Protein AF-G7GXL4-F1 (afdb_monomer)

Solvent-accessible surface area (backbone atoms only — not comparable to full-atom values): 4056 Å² total; per-residue (Å²): 123,63,74,56,50,50,51,50,52,49,52,49,50,54,42,49,53,50,34,63,66,28,51,85,41,93,57,33,62,60,51,52,50,56,50,49,50,57,37,52,66,49,36,76,37,81,92,34,30,73,52,34,50,58,44,51,50,53,47,48,51,49,45,38,69,61,74,46,81,79,80,132

pLDDT: mean 71.45, std 8.3, range [38.88, 81.19]

Sequence (72 aa):
MADASDKVNEAVNAAKDKVSELANNEKVNEVVDSAKEKLGDLANNEKVNEVVEGAKEKFGELKDKFLGGDNK

Secondary structure (DSSP, 8-state):
-HHHHHHHHHHHHHHHHHHHHHTTSTTHHHHHHHHHHHHHHHHTSTTTHHHHHHHHHHHHHHHHHHH-----

Structure (mmCIF, N/CA/C/O backbone):
data_AF-G7GXL4-F1
#
_entry.id   AF-G7GXL4-F1
#
loop_
_atom_site.group_PDB
_atom_site.id
_atom_site.type_symbol
_atom_site.label_atom_id
_atom_site.label_alt_id
_atom_site.label_comp_id
_atom_site.label_asym_id
_atom_site.label_entity_id
_atom_site.label_seq_id
_atom_site.pdbx_PDB_ins_code
_atom_site.Cartn_x
_atom_site.Cartn_y
_atom_site.Cartn_z
_atom_site.occupancy
_atom_site.B_iso_or_equiv
_atom_site.auth_seq_id
_atom_site.auth_comp_id
_atom_site.auth_asym_id
_atom_site.auth_atom_id
_atom_site.pdbx_PDB_model_num
ATOM 1 N N . MET A 1 1 ? 7.287 -5.233 -18.737 1.00 51.41 1 MET A N 1
ATOM 2 C CA . MET A 1 1 ? 6.584 -4.151 -18.009 1.00 51.41 1 MET A CA 1
ATOM 3 C C . MET A 1 1 ? 5.588 -4.688 -16.976 1.00 51.41 1 MET A C 1
ATOM 5 O O . MET A 1 1 ? 5.162 -3.904 -16.145 1.00 51.41 1 MET A O 1
ATOM 9 N N . ALA A 1 2 ? 5.263 -5.990 -16.957 1.00 57.38 2 ALA A N 1
ATOM 10 C CA . ALA A 1 2 ? 4.328 -6.566 -15.983 1.00 57.38 2 ALA A CA 1
ATOM 11 C C . ALA A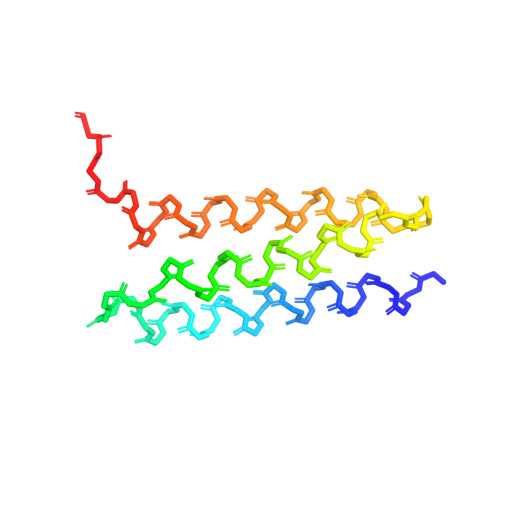 1 2 ? 4.844 -6.539 -14.528 1.00 57.38 2 ALA A C 1
ATOM 13 O O . ALA A 1 2 ? 4.068 -6.314 -13.611 1.00 57.38 2 ALA A O 1
ATOM 14 N N . ASP A 1 3 ? 6.156 -6.663 -14.312 1.00 66.56 3 ASP A N 1
ATOM 15 C CA . ASP A 1 3 ? 6.737 -6.921 -12.985 1.00 66.56 3 ASP A CA 1
ATOM 16 C C . ASP A 1 3 ? 6.552 -5.796 -11.960 1.00 66.56 3 ASP A C 1
ATOM 18 O O . ASP A 1 3 ? 6.521 -6.045 -10.757 1.00 66.56 3 ASP A O 1
ATOM 22 N N . ALA A 1 4 ? 6.469 -4.547 -12.415 1.00 64.50 4 ALA A N 1
ATOM 23 C CA . ALA A 1 4 ? 6.270 -3.414 -11.521 1.00 64.50 4 ALA A CA 1
ATOM 24 C C . ALA A 1 4 ? 4.791 -3.169 -11.221 1.00 64.50 4 ALA A C 1
ATOM 26 O O . ALA A 1 4 ? 4.446 -2.900 -10.072 1.00 64.50 4 ALA A O 1
ATOM 27 N N . SER A 1 5 ? 3.928 -3.315 -12.231 1.00 69.44 5 SER A N 1
ATOM 28 C CA . SER A 1 5 ? 2.480 -3.249 -12.040 1.00 69.44 5 SER A CA 1
ATOM 29 C C . SER A 1 5 ? 1.978 -4.328 -11.103 1.00 69.44 5 SER A C 1
ATOM 31 O O . SER A 1 5 ? 1.180 -4.029 -10.219 1.00 69.44 5 SER A O 1
ATOM 33 N N . ASP A 1 6 ? 2.479 -5.554 -11.252 1.00 76.38 6 ASP A N 1
ATOM 34 C CA . ASP A 1 6 ? 2.123 -6.663 -10.371 1.00 76.38 6 ASP A CA 1
ATOM 35 C C . ASP A 1 6 ? 2.511 -6.361 -8.924 1.00 76.38 6 ASP A C 1
ATOM 37 O O . ASP A 1 6 ? 1.663 -6.409 -8.041 1.00 76.38 6 ASP A O 1
ATOM 41 N N . LYS A 1 7 ? 3.750 -5.911 -8.684 1.00 71.56 7 LYS A N 1
ATOM 42 C CA . LYS A 1 7 ? 4.229 -5.581 -7.330 1.00 71.56 7 LYS A CA 1
ATOM 43 C C . LYS A 1 7 ? 3.464 -4.436 -6.675 1.00 71.56 7 LYS A C 1
ATOM 45 O O . LYS A 1 7 ? 3.175 -4.493 -5.482 1.00 71.56 7 LYS A O 1
ATOM 50 N N . VAL A 1 8 ? 3.142 -3.391 -7.437 1.00 72.75 8 VAL A N 1
ATOM 51 C CA . VAL A 1 8 ? 2.316 -2.274 -6.963 1.00 72.75 8 VAL A CA 1
ATOM 52 C C . VAL A 1 8 ? 0.916 -2.764 -6.606 1.00 72.75 8 VAL A C 1
ATOM 54 O O . VAL A 1 8 ? 0.408 -2.462 -5.528 1.00 72.75 8 VAL A O 1
ATOM 57 N N . ASN A 1 9 ? 0.294 -3.535 -7.493 1.00 74.75 9 ASN A N 1
ATOM 58 C CA . ASN A 1 9 ? -1.069 -4.006 -7.309 1.00 74.75 9 ASN A CA 1
ATOM 59 C C . ASN A 1 9 ? -1.167 -5.040 -6.175 1.00 74.75 9 ASN A C 1
ATOM 61 O O . ASN A 1 9 ? -2.137 -5.022 -5.419 1.00 74.75 9 ASN A O 1
ATOM 65 N N . GLU A 1 10 ? -0.148 -5.881 -5.997 1.00 77.38 10 GLU A N 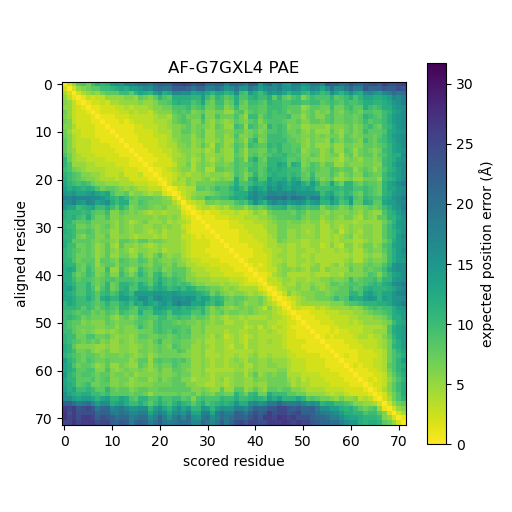1
ATOM 66 C CA . GLU A 1 10 ? 0.008 -6.745 -4.826 1.00 77.38 10 GLU A CA 1
ATOM 67 C C . GLU A 1 10 ? 0.161 -5.927 -3.544 1.00 77.38 10 GLU A C 1
ATOM 69 O O . GLU A 1 10 ? -0.521 -6.217 -2.567 1.00 77.38 10 GLU A O 1
ATOM 74 N N . ALA A 1 11 ? 0.988 -4.876 -3.531 1.00 72.50 11 ALA A N 1
ATOM 75 C CA . ALA A 1 11 ? 1.147 -4.021 -2.355 1.00 72.50 11 ALA A CA 1
ATOM 76 C C . ALA A 1 11 ? -0.165 -3.311 -1.975 1.00 72.50 11 ALA A C 1
ATOM 78 O O . ALA A 1 11 ? -0.511 -3.251 -0.794 1.00 72.50 11 ALA A O 1
ATOM 79 N N . VAL A 1 12 ? -0.920 -2.825 -2.967 1.00 75.06 12 VAL A N 1
ATOM 80 C CA . VAL A 1 12 ? -2.248 -2.223 -2.767 1.00 75.06 12 VAL A CA 1
ATOM 81 C C . VAL A 1 12 ? -3.244 -3.251 -2.248 1.00 75.06 12 VAL A C 1
ATOM 83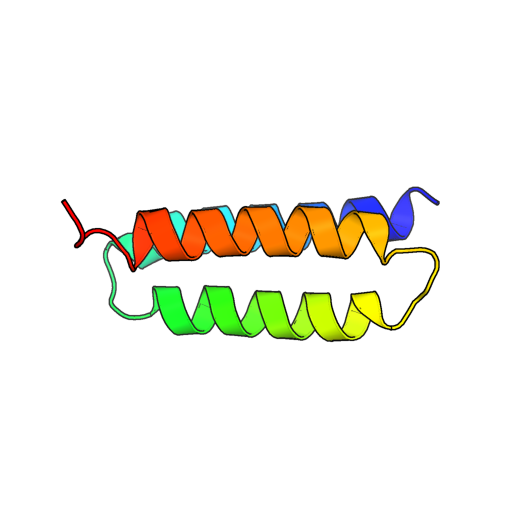 O O . VAL A 1 12 ? -3.937 -2.970 -1.275 1.00 75.06 12 VAL A O 1
ATOM 86 N N . ASN A 1 13 ? -3.324 -4.439 -2.853 1.00 78.25 13 ASN A N 1
ATOM 87 C CA . ASN A 1 13 ? -4.242 -5.484 -2.396 1.00 78.25 13 ASN A CA 1
ATOM 88 C C . ASN A 1 13 ? -3.886 -5.981 -0.996 1.00 78.25 13 ASN A C 1
ATOM 90 O O . ASN A 1 13 ? -4.767 -6.066 -0.149 1.00 78.25 13 ASN A O 1
ATOM 94 N N . ALA A 1 14 ? -2.609 -6.236 -0.718 1.00 77.25 14 ALA A N 1
ATOM 95 C CA . ALA A 1 14 ? -2.151 -6.678 0.593 1.00 77.25 14 ALA A CA 1
ATOM 96 C C . ALA A 1 14 ? -2.437 -5.632 1.673 1.00 77.25 14 ALA A C 1
ATOM 98 O O . ALA A 1 14 ? -2.839 -5.977 2.783 1.00 77.25 14 ALA A O 1
ATOM 99 N N . ALA A 1 15 ? -2.252 -4.348 1.366 1.00 72.69 15 ALA A N 1
ATOM 100 C CA . ALA A 1 15 ? -2.618 -3.305 2.303 1.00 72.69 15 ALA A CA 1
ATOM 101 C C . ALA A 1 15 ? -4.128 -3.139 2.416 1.00 72.69 15 ALA A C 1
ATOM 103 O O . ALA A 1 15 ? -4.587 -2.886 3.511 1.00 72.69 15 ALA A O 1
ATOM 104 N N . LYS A 1 16 ? -4.906 -3.309 1.345 1.00 75.25 16 LYS A N 1
ATOM 105 C CA . LYS A 1 16 ? -6.372 -3.289 1.402 1.00 75.25 16 LYS A CA 1
ATOM 106 C C . LYS A 1 16 ? -6.916 -4.393 2.304 1.00 75.25 16 LYS A C 1
ATOM 108 O O . LYS A 1 16 ? -7.789 -4.114 3.116 1.00 75.25 16 LYS A O 1
ATOM 113 N N . ASP A 1 17 ? -6.381 -5.604 2.186 1.00 78.38 17 ASP A N 1
ATOM 114 C CA . ASP A 1 17 ? -6.750 -6.748 3.022 1.00 78.38 17 ASP A CA 1
ATOM 115 C C . ASP A 1 17 ? -6.398 -6.468 4.490 1.00 78.38 17 ASP A C 1
ATOM 117 O O . ASP A 1 17 ? -7.274 -6.451 5.354 1.00 78.38 17 ASP A O 1
ATOM 121 N N . LYS A 1 18 ? -5.145 -6.062 4.748 1.00 72.94 18 LYS A N 1
ATOM 122 C CA . LYS A 1 18 ? -4.682 -5.686 6.092 1.00 72.94 18 LYS A CA 1
ATOM 123 C C . LYS A 1 18 ? -5.423 -4.493 6.674 1.00 72.94 18 LYS A C 1
ATOM 125 O O . LYS A 1 18 ? -5.680 -4.476 7.868 1.00 72.94 18 LYS A O 1
ATOM 130 N N . VAL A 1 19 ? -5.743 -3.488 5.864 1.00 70.88 19 VAL A N 1
ATOM 131 C CA . VAL A 1 19 ? -6.537 -2.324 6.264 1.00 70.88 19 VAL A CA 1
ATOM 132 C C . VAL A 1 19 ? -7.955 -2.757 6.571 1.00 70.88 19 VAL A C 1
ATOM 134 O O . VAL A 1 19 ? -8.503 -2.250 7.528 1.00 70.88 19 VAL A O 1
ATOM 137 N N . SER A 1 20 ? -8.545 -3.698 5.838 1.00 71.56 20 SER A N 1
ATOM 138 C CA . SER A 1 20 ? -9.886 -4.195 6.142 1.00 71.56 20 SER A CA 1
ATOM 139 C C . SER A 1 20 ? -9.923 -4.999 7.447 1.00 71.56 20 SER A C 1
ATOM 141 O O . SER A 1 20 ? -10.899 -4.904 8.189 1.00 71.56 20 SER A O 1
ATOM 143 N N . GLU A 1 21 ? -8.864 -5.749 7.764 1.00 71.31 21 GLU A N 1
ATOM 144 C CA . GLU A 1 21 ? -8.711 -6.419 9.063 1.00 71.31 21 GLU A CA 1
ATOM 145 C C . GLU A 1 21 ? -8.445 -5.415 10.194 1.00 71.31 21 GLU A C 1
ATOM 147 O O . GLU A 1 21 ? -9.061 -5.474 11.260 1.00 71.31 21 GLU A O 1
ATOM 152 N N . LEU A 1 22 ? -7.550 -4.455 9.947 1.00 69.12 22 LEU A N 1
ATOM 153 C CA . LEU A 1 22 ? -7.160 -3.425 10.902 1.00 69.12 22 LEU A CA 1
ATOM 154 C C . LEU A 1 22 ? -8.140 -2.265 10.970 1.00 69.12 22 LEU A C 1
ATOM 156 O O . LEU A 1 22 ? -7.991 -1.478 11.877 1.00 69.12 22 LEU A O 1
ATOM 160 N N . ALA A 1 23 ? -9.138 -2.153 10.098 1.00 64.31 23 ALA A N 1
ATOM 161 C CA . ALA A 1 23 ? -10.198 -1.140 10.134 1.00 64.31 23 ALA A CA 1
ATOM 162 C C . ALA A 1 23 ? -10.941 -1.119 11.459 1.00 64.31 23 ALA A C 1
ATOM 164 O O . ALA A 1 23 ? -11.406 -0.081 11.912 1.00 64.31 23 ALA A O 1
ATOM 165 N N . ASN A 1 24 ? -11.009 -2.282 12.098 1.00 63.72 24 ASN A N 1
ATOM 166 C CA . ASN A 1 24 ? -11.545 -2.443 13.439 1.00 63.72 24 ASN A CA 1
ATOM 167 C C . ASN A 1 24 ? -10.532 -2.046 14.536 1.00 63.72 24 ASN A C 1
ATOM 169 O O . ASN A 1 24 ? -10.737 -2.356 15.705 1.00 63.72 24 ASN A O 1
ATOM 173 N N . ASN A 1 25 ? -9.412 -1.421 14.169 1.00 61.28 25 ASN A N 1
ATOM 174 C CA . ASN A 1 25 ? -8.239 -1.141 14.988 1.00 61.28 25 ASN A CA 1
ATOM 175 C C . ASN A 1 25 ? -7.649 0.236 14.599 1.00 61.28 25 ASN A C 1
ATOM 177 O O . ASN A 1 25 ? -7.645 0.644 13.442 1.00 61.28 25 ASN A O 1
ATOM 181 N N . GLU A 1 26 ? -7.070 0.977 15.538 1.00 65.62 26 GLU A N 1
ATOM 182 C CA . GLU A 1 26 ? -6.586 2.352 15.273 1.00 65.62 26 GLU A CA 1
ATOM 183 C C . GLU A 1 26 ? -5.335 2.423 14.363 1.00 65.62 26 GLU A C 1
ATOM 185 O O . GLU A 1 26 ? -4.842 3.500 14.031 1.00 65.62 26 GLU A O 1
ATOM 190 N N . LYS A 1 27 ? -4.815 1.273 13.912 1.00 71.31 27 LYS A N 1
ATOM 191 C CA . LYS A 1 27 ? -3.546 1.154 13.172 1.00 71.31 27 LYS A CA 1
ATOM 192 C C . LYS A 1 27 ? -3.673 1.210 11.649 1.00 71.31 27 LYS A C 1
ATOM 194 O O . LYS A 1 27 ? -2.669 1.048 10.954 1.00 71.31 27 LYS A O 1
ATOM 199 N N . VAL A 1 28 ? -4.866 1.452 11.098 1.00 73.69 28 VAL A N 1
ATOM 200 C CA . VAL A 1 28 ? -5.042 1.602 9.637 1.00 73.69 28 VAL A CA 1
ATOM 201 C C . VAL A 1 28 ? -4.135 2.692 9.068 1.00 73.69 28 VAL A C 1
ATOM 203 O O . VAL A 1 28 ? -3.562 2.504 7.996 1.00 73.69 28 VAL A O 1
ATOM 206 N N . ASN A 1 29 ? -3.955 3.799 9.793 1.00 73.31 29 ASN A N 1
ATOM 207 C CA . ASN A 1 29 ? -3.125 4.919 9.344 1.00 73.31 29 ASN A CA 1
ATOM 208 C C . ASN A 1 29 ? -1.677 4.486 9.107 1.00 73.31 29 ASN A C 1
ATOM 210 O O . ASN A 1 29 ? -1.128 4.801 8.059 1.00 73.31 29 ASN A O 1
ATOM 214 N N . GLU A 1 30 ? -1.098 3.686 10.007 1.00 78.50 30 GLU A N 1
ATOM 215 C CA . GLU A 1 30 ? 0.269 3.176 9.849 1.00 78.50 30 GLU A CA 1
ATOM 216 C C . GLU A 1 30 ? 0.420 2.268 8.623 1.00 78.50 30 GLU A C 1
ATOM 218 O O . GLU A 1 30 ? 1.420 2.355 7.912 1.00 78.50 30 GLU A O 1
ATOM 223 N N . VAL A 1 31 ? -0.566 1.408 8.341 1.00 76.00 31 VAL A N 1
ATOM 224 C CA . VAL A 1 31 ? -0.501 0.488 7.191 1.00 76.00 31 VAL A CA 1
ATOM 225 C C . VAL A 1 31 ? -0.637 1.231 5.869 1.00 76.00 31 VAL A C 1
ATOM 227 O O . VAL A 1 31 ? 0.114 0.949 4.931 1.00 76.00 31 VAL A O 1
ATOM 230 N N . VAL A 1 32 ? -1.569 2.184 5.793 1.00 76.56 32 VAL A N 1
ATOM 231 C CA . VAL A 1 32 ? -1.741 3.026 4.606 1.00 76.56 32 VAL A CA 1
ATOM 232 C C . VAL A 1 32 ? -0.485 3.868 4.383 1.00 76.56 32 VAL A C 1
ATOM 234 O O . VAL A 1 32 ? 0.030 3.864 3.267 1.00 76.56 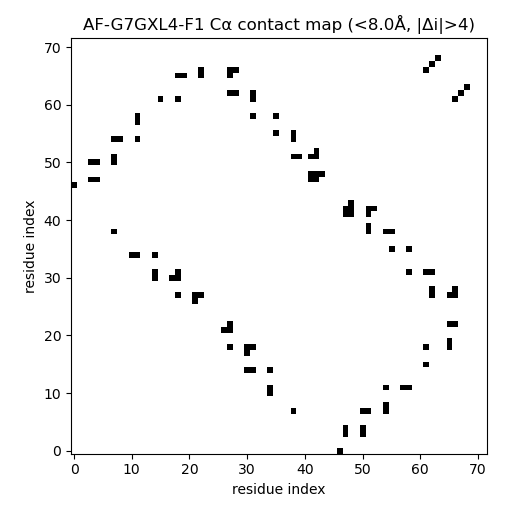32 VAL A O 1
ATOM 237 N N . ASP A 1 33 ? 0.048 4.538 5.408 1.00 77.50 33 ASP A N 1
ATOM 238 C CA . ASP A 1 33 ? 1.249 5.372 5.268 1.00 77.50 33 ASP A CA 1
ATOM 239 C C . ASP A 1 33 ? 2.485 4.544 4.875 1.00 77.50 33 ASP A C 1
ATOM 241 O O . ASP A 1 33 ? 3.155 4.891 3.902 1.00 77.50 33 ASP A O 1
ATOM 245 N N . SER A 1 34 ? 2.721 3.387 5.509 1.00 79.62 34 SER A N 1
ATOM 246 C CA . SER A 1 34 ? 3.816 2.474 5.130 1.00 79.62 34 SER A CA 1
ATOM 247 C C . SER A 1 34 ? 3.745 2.035 3.669 1.00 79.62 34 SER A C 1
ATOM 249 O O . SER A 1 34 ? 4.763 1.916 2.986 1.00 79.62 34 SER A O 1
ATOM 251 N N . ALA A 1 35 ? 2.549 1.746 3.164 1.00 75.50 35 ALA A N 1
ATOM 252 C CA . ALA A 1 35 ? 2.406 1.311 1.786 1.00 75.50 35 ALA A CA 1
ATOM 253 C C . ALA A 1 35 ? 2.494 2.479 0.790 1.00 75.50 35 ALA A C 1
ATOM 255 O O . ALA A 1 35 ? 3.014 2.302 -0.313 1.00 75.50 35 ALA A O 1
ATOM 256 N N . LYS A 1 36 ? 2.064 3.681 1.190 1.00 76.69 36 LYS A N 1
ATOM 257 C CA . LYS A 1 36 ? 2.227 4.914 0.410 1.00 76.69 36 LYS A CA 1
ATOM 258 C C . LYS A 1 36 ? 3.698 5.311 0.279 1.00 76.69 36 LYS A C 1
ATOM 260 O O . LYS A 1 36 ? 4.102 5.736 -0.800 1.00 76.69 36 LYS A O 1
ATOM 265 N N . GLU A 1 37 ? 4.488 5.123 1.335 1.00 80.38 37 GLU A N 1
ATOM 266 C CA . GLU A 1 37 ? 5.942 5.324 1.335 1.00 80.38 37 GLU A CA 1
ATOM 267 C C . GLU A 1 37 ? 6.624 4.361 0.355 1.00 80.38 37 GLU A C 1
ATOM 269 O O . GLU A 1 37 ? 7.278 4.804 -0.588 1.00 80.38 37 GLU A O 1
ATOM 274 N N . LYS A 1 38 ? 6.337 3.054 0.459 1.00 75.06 38 LYS A N 1
ATOM 275 C CA . LYS A 1 38 ? 6.861 2.037 -0.474 1.00 75.06 38 LYS A CA 1
ATOM 276 C C . LYS A 1 38 ? 6.467 2.284 -1.929 1.00 75.06 38 LYS A C 1
ATOM 278 O O . LYS A 1 38 ? 7.247 2.009 -2.840 1.00 75.06 38 LYS A O 1
ATOM 283 N N . LEU A 1 39 ? 5.257 2.793 -2.158 1.00 75.81 39 LEU A N 1
ATOM 284 C CA . LEU A 1 39 ? 4.827 3.239 -3.478 1.00 75.81 39 LEU A CA 1
ATOM 285 C C . LEU A 1 39 ? 5.597 4.472 -3.939 1.00 75.81 39 LEU A C 1
ATOM 287 O O . LEU A 1 39 ? 5.980 4.528 -5.098 1.00 75.81 39 LEU A O 1
ATOM 291 N N . GLY A 1 40 ? 5.846 5.438 -3.055 1.00 74.31 40 GLY A N 1
ATOM 292 C CA . GLY A 1 40 ? 6.669 6.616 -3.326 1.00 74.31 40 GLY A CA 1
ATOM 293 C C . GLY A 1 40 ? 8.084 6.262 -3.787 1.00 74.31 40 GLY A C 1
ATOM 294 O O . GLY A 1 40 ? 8.540 6.809 -4.789 1.00 74.31 40 GLY A O 1
ATOM 295 N N . ASP A 1 41 ? 8.728 5.298 -3.128 1.00 76.00 41 ASP A N 1
ATOM 296 C CA . ASP A 1 41 ? 10.032 4.768 -3.544 1.00 76.00 41 ASP A CA 1
ATOM 297 C C . ASP A 1 41 ? 9.985 4.124 -4.932 1.00 76.00 41 ASP A C 1
ATOM 299 O O . ASP A 1 41 ? 10.893 4.301 -5.745 1.00 76.00 41 ASP A O 1
ATOM 303 N N . LEU A 1 42 ? 8.899 3.411 -5.238 1.00 70.81 42 LEU A N 1
ATOM 304 C CA . LEU A 1 42 ? 8.713 2.802 -6.548 1.00 70.81 42 LEU A CA 1
ATOM 305 C C . LEU A 1 42 ? 8.415 3.862 -7.624 1.00 70.81 42 LEU A C 1
ATOM 307 O O . LEU A 1 42 ? 8.912 3.734 -8.738 1.00 70.81 42 LEU A O 1
ATOM 311 N N . ALA A 1 43 ? 7.715 4.951 -7.278 1.00 68.88 43 ALA A N 1
ATOM 312 C CA . ALA A 1 43 ? 7.397 6.083 -8.164 1.00 68.88 43 ALA A CA 1
ATOM 313 C C . ALA A 1 43 ? 8.639 6.744 -8.770 1.00 68.88 43 ALA A C 1
ATOM 315 O O . ALA A 1 43 ? 8.574 7.306 -9.858 1.00 68.88 43 ALA A O 1
ATOM 316 N N . ASN A 1 44 ? 9.779 6.654 -8.081 1.00 70.00 44 ASN A N 1
ATOM 317 C CA . ASN A 1 44 ? 11.057 7.177 -8.561 1.00 70.00 44 ASN A CA 1
ATOM 318 C C . ASN A 1 44 ? 11.562 6.460 -9.831 1.00 70.00 44 ASN A C 1
ATOM 320 O O . ASN A 1 44 ? 12.561 6.857 -10.427 1.00 70.00 44 ASN A O 1
ATOM 324 N N . ASN A 1 45 ? 10.884 5.391 -10.259 1.00 69.69 45 ASN A N 1
ATOM 325 C CA . ASN A 1 45 ? 11.125 4.714 -11.521 1.00 69.69 45 ASN A CA 1
ATOM 326 C C . ASN A 1 45 ? 10.107 5.190 -12.573 1.00 69.69 45 ASN A C 1
ATOM 328 O O . ASN A 1 45 ? 8.929 4.852 -12.513 1.00 69.69 45 ASN A O 1
ATOM 332 N N . GLU A 1 46 ? 10.558 5.930 -13.587 1.00 67.44 46 GLU A N 1
ATOM 333 C CA . GLU A 1 46 ? 9.690 6.504 -14.636 1.00 67.44 46 GLU A CA 1
ATOM 334 C C . GLU A 1 46 ? 8.785 5.455 -15.320 1.00 67.44 46 GLU A C 1
ATOM 336 O O . GLU A 1 46 ? 7.659 5.747 -15.707 1.00 67.44 46 GLU A O 1
ATOM 341 N N . LYS A 1 47 ? 9.222 4.188 -15.372 1.00 70.31 47 LYS A N 1
ATOM 342 C CA . LYS A 1 47 ? 8.461 3.062 -15.950 1.00 70.31 47 LYS A CA 1
ATOM 343 C C . LYS A 1 47 ? 7.236 2.629 -15.148 1.00 70.31 47 LYS A C 1
ATOM 3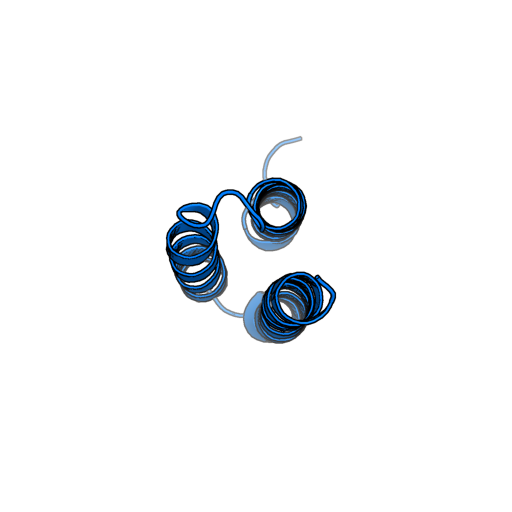45 O O . L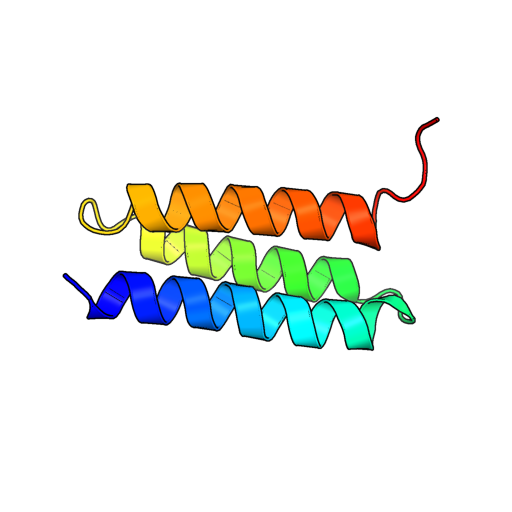YS A 1 47 ? 6.454 1.819 -15.638 1.00 70.31 47 LYS A O 1
ATOM 350 N N . VAL A 1 48 ? 7.121 3.063 -13.900 1.00 72.69 48 VAL A N 1
ATOM 351 C CA . VAL A 1 48 ? 6.110 2.573 -12.954 1.00 72.69 48 VAL A CA 1
ATOM 352 C C . VAL A 1 48 ? 5.318 3.727 -12.352 1.00 72.69 48 VAL A C 1
ATOM 354 O O . VAL A 1 48 ? 4.404 3.484 -11.571 1.00 72.69 48 VAL A O 1
ATOM 357 N N . ASN A 1 49 ? 5.640 4.965 -12.742 1.00 77.62 49 ASN A N 1
ATOM 358 C CA . ASN A 1 49 ? 5.010 6.175 -12.240 1.00 77.62 49 ASN A CA 1
ATOM 359 C C . ASN A 1 49 ? 3.488 6.146 -12.452 1.00 77.62 49 ASN A C 1
ATOM 361 O O . ASN A 1 49 ? 2.754 6.292 -11.485 1.00 77.62 49 ASN A O 1
ATOM 365 N N . GLU A 1 50 ? 3.008 5.812 -13.657 1.00 76.38 50 GLU A N 1
ATOM 366 C CA . GLU A 1 50 ? 1.562 5.691 -13.939 1.00 76.38 50 GLU A CA 1
ATOM 367 C C . GLU A 1 50 ? 0.861 4.655 -13.045 1.00 76.38 50 GLU A C 1
ATOM 369 O O . GLU A 1 50 ? -0.257 4.852 -12.571 1.00 76.38 50 GLU A O 1
ATOM 374 N N . VAL A 1 51 ? 1.536 3.540 -12.771 1.00 74.56 51 VAL A N 1
ATOM 375 C CA . VAL A 1 51 ? 0.999 2.462 -11.934 1.00 74.56 51 VAL A CA 1
ATOM 376 C C . VAL A 1 51 ? 0.958 2.893 -10.470 1.00 74.56 51 VAL A C 1
ATOM 378 O O . VAL A 1 51 ? -0.005 2.628 -9.749 1.00 74.56 51 VAL A O 1
ATOM 381 N N . VAL A 1 52 ? 2.018 3.561 -10.024 1.00 79.31 52 VAL A N 1
ATOM 382 C CA . VAL A 1 52 ? 2.139 4.086 -8.671 1.00 79.31 52 VAL A CA 1
ATOM 383 C C . VAL A 1 52 ? 1.130 5.198 -8.420 1.00 79.31 52 VAL A C 1
ATOM 385 O O . VAL A 1 52 ? 0.576 5.249 -7.325 1.00 79.31 52 VAL A O 1
ATOM 388 N N . GLU A 1 53 ? 0.858 6.059 -9.398 1.00 79.94 53 GLU A N 1
ATOM 389 C CA . GLU A 1 53 ? -0.192 7.072 -9.289 1.00 79.94 53 GLU A CA 1
ATOM 390 C C . GLU A 1 53 ? -1.563 6.422 -9.093 1.00 79.94 53 GLU A C 1
ATOM 392 O O . GLU A 1 53 ? -2.219 6.700 -8.086 1.00 79.94 53 GLU A O 1
ATOM 397 N N . GLY A 1 54 ? -1.933 5.446 -9.930 1.00 78.81 54 GLY A N 1
ATOM 398 C CA . GLY A 1 54 ? -3.194 4.714 -9.756 1.00 78.81 54 GLY A CA 1
ATOM 399 C C . GLY A 1 54 ? -3.284 3.962 -8.419 1.00 78.81 54 GLY A C 1
ATOM 400 O O . GLY A 1 54 ? -4.354 3.827 -7.825 1.00 78.81 54 GLY A O 1
ATOM 401 N N . ALA A 1 55 ? -2.156 3.492 -7.890 1.00 75.56 55 ALA A N 1
ATOM 402 C CA . ALA A 1 55 ? -2.091 2.875 -6.573 1.00 75.56 55 ALA A CA 1
ATOM 403 C C . ALA A 1 55 ? -2.198 3.884 -5.425 1.00 75.56 55 ALA A C 1
ATOM 405 O O . ALA A 1 55 ? -2.893 3.614 -4.446 1.00 75.56 55 ALA A O 1
ATOM 406 N N . LYS A 1 56 ? -1.554 5.051 -5.535 1.00 77.69 56 LYS A N 1
ATOM 407 C CA . LYS A 1 56 ? -1.681 6.154 -4.572 1.00 77.69 56 LYS A CA 1
ATOM 408 C C . LYS A 1 56 ? -3.116 6.659 -4.493 1.00 77.69 56 LYS A C 1
ATOM 410 O O . LYS A 1 56 ? -3.562 6.939 -3.381 1.00 77.69 56 LYS A O 1
ATOM 415 N N . GLU A 1 57 ? -3.831 6.732 -5.615 1.00 81.19 57 GLU A N 1
ATOM 416 C CA . GLU A 1 57 ? -5.264 7.045 -5.640 1.00 81.19 57 GLU A CA 1
ATOM 417 C C . GLU A 1 57 ? -6.068 6.002 -4.859 1.00 81.19 57 GLU A C 1
ATOM 419 O O . GLU A 1 57 ? -6.745 6.361 -3.898 1.00 81.19 57 GLU A O 1
ATOM 424 N N . LYS A 1 58 ? -5.892 4.705 -5.152 1.00 77.31 58 LYS A N 1
ATOM 425 C CA . LYS A 1 58 ? -6.570 3.626 -4.407 1.00 77.31 58 LYS A CA 1
ATOM 426 C C . LYS A 1 58 ? -6.243 3.626 -2.914 1.00 77.31 58 LYS A C 1
ATOM 428 O O . LYS A 1 58 ? -7.108 3.334 -2.093 1.00 77.31 58 LYS A O 1
ATOM 433 N N . PHE A 1 59 ? -5.004 3.946 -2.541 1.00 76.19 59 PHE A N 1
ATOM 434 C CA . PHE A 1 59 ? -4.615 4.118 -1.140 1.00 76.19 59 PHE A CA 1
ATOM 435 C C . PHE A 1 59 ? -5.251 5.344 -0.496 1.00 76.19 59 PHE A C 1
ATOM 437 O O . PHE A 1 59 ? -5.598 5.287 0.680 1.00 76.19 59 PHE A O 1
ATOM 444 N N . GLY A 1 60 ? -5.396 6.438 -1.242 1.00 76.00 60 GLY A N 1
ATOM 445 C CA . GLY A 1 60 ? -6.139 7.618 -0.816 1.00 76.00 60 GLY A CA 1
ATOM 446 C C . GLY A 1 60 ? -7.597 7.276 -0.535 1.00 76.00 60 GLY A C 1
ATOM 447 O O . GLY A 1 60 ? -8.076 7.573 0.553 1.00 76.00 60 GLY A O 1
ATOM 448 N N . GLU A 1 61 ? -8.252 6.556 -1.446 1.00 78.00 61 GLU A N 1
ATOM 449 C CA . GLU A 1 61 ? -9.624 6.072 -1.262 1.00 78.00 61 GLU A CA 1
ATOM 450 C C . GLU A 1 61 ? -9.750 5.106 -0.077 1.00 78.00 61 GLU A C 1
ATOM 452 O O . GLU A 1 61 ? -10.722 5.170 0.667 1.00 78.00 61 GLU A O 1
ATOM 457 N N . LEU A 1 62 ? -8.776 4.214 0.140 1.00 75.06 62 LEU A N 1
ATOM 458 C CA . LEU A 1 62 ? -8.763 3.331 1.312 1.00 75.06 62 LEU A CA 1
ATOM 459 C C . LEU A 1 62 ? -8.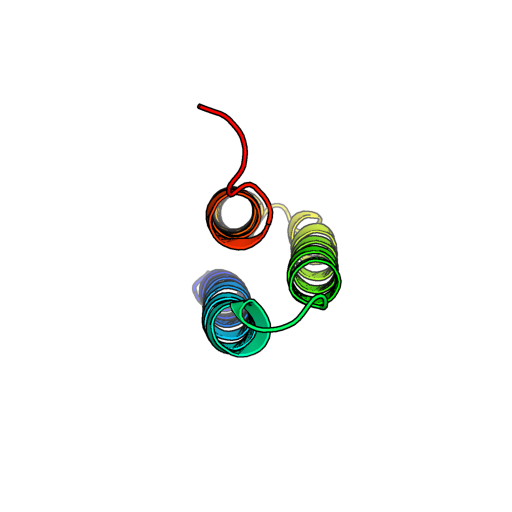595 4.119 2.607 1.00 75.06 62 LEU A C 1
ATOM 461 O O . LEU A 1 62 ? -9.308 3.859 3.571 1.00 75.06 62 LEU A O 1
ATOM 465 N N . LYS A 1 63 ? -7.678 5.089 2.627 1.00 73.69 63 LYS A N 1
ATOM 466 C CA . LYS A 1 63 ? -7.483 5.981 3.771 1.00 73.69 63 LYS A CA 1
ATOM 467 C C . LYS A 1 63 ? -8.780 6.721 4.079 1.00 73.69 63 LYS A C 1
ATOM 469 O O . LYS A 1 63 ? -9.221 6.709 5.215 1.00 73.69 63 LYS A O 1
ATOM 474 N N . ASP A 1 64 ? -9.411 7.302 3.072 1.00 77.69 64 ASP A N 1
ATOM 475 C CA . ASP A 1 64 ? -10.661 8.041 3.219 1.00 77.69 64 ASP A CA 1
ATOM 476 C C . ASP A 1 64 ? -11.804 7.137 3.704 1.00 77.69 64 ASP A C 1
ATOM 478 O O . ASP A 1 64 ? -12.448 7.409 4.709 1.00 77.69 64 ASP A O 1
ATOM 482 N N . LYS A 1 65 ? -11.968 5.963 3.093 1.00 73.50 65 LYS A N 1
ATOM 483 C CA . LYS A 1 65 ? -13.038 5.025 3.443 1.00 73.50 65 LYS A CA 1
ATOM 484 C C . LYS A 1 65 ? -12.890 4.395 4.832 1.00 73.50 65 LYS A C 1
ATOM 486 O O .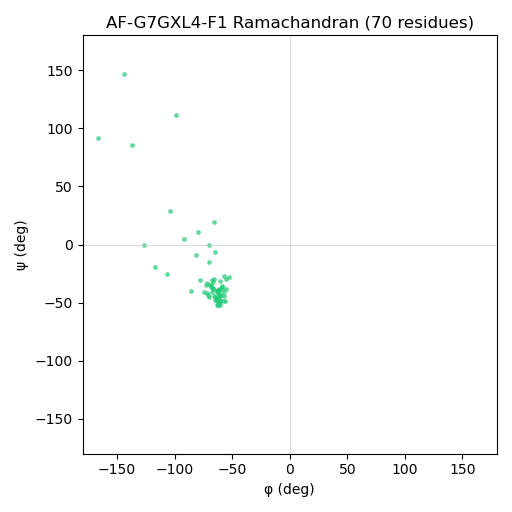 LYS A 1 65 ? -13.898 4.032 5.431 1.00 73.50 65 LYS A O 1
ATOM 491 N N . PHE A 1 66 ? -11.660 4.215 5.318 1.00 70.38 66 PHE A N 1
ATOM 492 C CA . PHE A 1 66 ? -11.385 3.527 6.585 1.00 70.38 66 PHE A CA 1
ATOM 493 C C . PHE A 1 66 ? -10.959 4.447 7.738 1.00 70.38 66 PHE A C 1
ATOM 495 O O . PHE A 1 66 ? -11.158 4.084 8.891 1.00 70.38 66 PHE A O 1
ATOM 502 N N . LEU A 1 67 ? -10.385 5.619 7.457 1.00 67.00 67 LEU A N 1
ATOM 503 C CA . LEU A 1 67 ? -9.957 6.613 8.456 1.00 67.00 67 LEU A CA 1
ATOM 504 C C . LEU A 1 67 ? -10.706 7.943 8.336 1.00 67.00 67 LEU A C 1
ATOM 506 O O . LEU A 1 67 ? -10.689 8.728 9.276 1.00 67.00 67 LEU A O 1
ATOM 510 N N . GLY A 1 68 ? -11.318 8.212 7.184 1.00 60.88 68 GLY A N 1
ATOM 511 C CA . GLY A 1 68 ? -12.056 9.435 6.862 1.00 60.88 68 GLY A CA 1
ATOM 512 C C . GLY A 1 68 ? -13.573 9.252 6.891 1.00 60.88 68 GLY A C 1
ATOM 513 O O . GLY A 1 68 ? -14.290 9.972 6.206 1.00 60.88 68 GLY A O 1
ATOM 514 N N . GLY A 1 69 ? -14.079 8.327 7.712 1.00 51.72 69 GLY A N 1
ATOM 515 C CA . GLY A 1 69 ? -15.512 8.127 7.957 1.00 51.72 69 GLY A CA 1
ATOM 516 C C . GLY A 1 69 ? -16.235 9.281 8.672 1.00 51.72 69 GLY A C 1
ATOM 517 O O . GLY A 1 69 ? -17.317 9.056 9.201 1.00 51.72 69 GLY A O 1
ATOM 518 N N . ASP A 1 70 ? -15.682 10.495 8.668 1.00 51.22 70 ASP A N 1
ATOM 519 C CA . ASP A 1 70 ? -16.304 11.712 9.188 1.00 51.22 70 ASP A CA 1
ATOM 520 C C . ASP A 1 70 ? -16.055 12.871 8.213 1.00 51.22 70 ASP A C 1
ATOM 522 O O . ASP A 1 70 ? -15.089 13.618 8.342 1.00 51.22 70 ASP A O 1
ATOM 526 N N . ASN A 1 71 ? -16.918 13.004 7.205 1.00 43.28 71 ASN A N 1
ATOM 527 C CA . ASN A 1 71 ? -17.389 14.303 6.712 1.00 43.28 71 ASN A CA 1
ATOM 528 C C . ASN A 1 71 ? -18.605 14.097 5.797 1.00 43.28 71 ASN A C 1
ATOM 530 O O . ASN A 1 71 ? -18.495 13.875 4.591 1.00 43.28 71 ASN A O 1
ATOM 534 N N . LYS A 1 72 ? -19.780 14.161 6.425 1.00 38.88 72 LYS A N 1
ATOM 535 C CA . LYS A 1 72 ? -21.031 14.587 5.798 1.00 38.88 72 LYS A CA 1
ATOM 536 C C . LYS A 1 72 ? -21.148 16.102 5.925 1.00 38.88 72 LYS A C 1
ATOM 538 O O . LYS A 1 72 ? -20.780 16.607 7.007 1.00 38.88 72 LYS A O 1
#

Radius of gyration: 12.4 Å; Cα contacts (8 Å, |Δi|>4): 56; chains: 1; bounding box: 32×22×33 Å

Nearest PDB structures (foldseek):
  7blo-assembly1_C  TM=4.883E-01  e=8.188E+00  Homo sapiens

Organism: NCBI:txid1073574

Foldseek 3Di:
DVPLLVVLVCLLVVLLVVLVVCLVPPCNVVSLVVSLVVLVVSCVDVVCVVSSVVSNVSSVVSCCVSVVPDDD

Mean predicted alig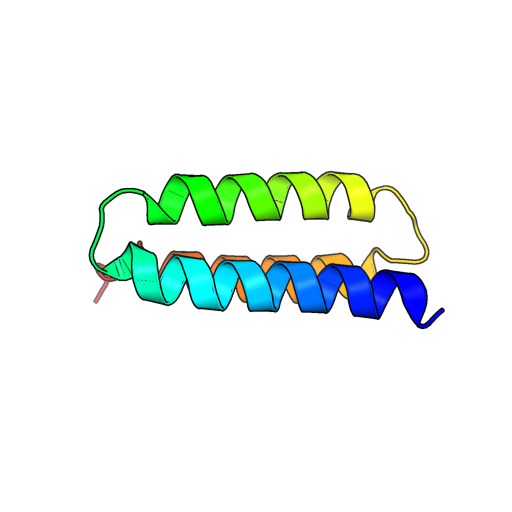ned error: 7.77 Å